Protein AF-A0A7S3WHK4-F1 (afdb_monomer)

Nearest PDB structures (foldseek):
  4uac-assembly1_A  TM=3.278E-01  e=3.567E+00  Agathobacter rectalis DSM 17629
  4v3p-assembly1_LO  TM=2.100E-01  e=4.687E+00  Triticum aestivum

Solvent-accessible surface area (backbone atoms only — not comparable to full-atom values): 10776 Å² total; per-residue (Å²): 133,90,83,89,83,81,89,77,89,78,79,85,85,85,72,88,68,62,67,63,57,58,54,53,53,53,53,53,53,52,53,51,54,52,51,52,54,53,50,51,54,54,49,49,51,66,77,54,61,81,83,85,71,82,90,69,85,84,77,87,76,89,76,95,82,80,86,80,84,75,83,78,78,77,82,75,92,70,83,80,73,72,98,76,70,72,85,68,78,78,76,80,85,75,79,93,74,83,84,74,82,92,76,92,79,43,74,44,80,45,75,56,53,33,65,55,35,52,65,71,48,67,36,59,85,45,49,65,35,52,48,52,53,61,72,28,65,90,53,66,65,78,42,80,46,69,38,61,66,93,57,68,76,82,49,105

Foldseek 3Di:
DDDDDDDDDDDDDDDPPPVVVVVVVVVVVVVVVVVVVVVVVVVCCVVCVPPDDDDDDDPDDDDPDDPDPDPPPPPPPDPPDPPPDDPDPDDPDDDDDDDDPDDDAAEAEEECVCCVCCVVCVNVVLPQLVVQCVVCVVPHHPYYHYHPDDDCVSND

Radius of gyration: 34.66 Å; Cα contacts (8 Å, |Δi|>4): 57; chains: 1; bounding box: 94×40×102 Å

Mean predicted aligned error: 20.19 Å

Organism: NCBI:txid141414

Sequence (156 aa):
RCCSREARVMHASPDEGSHRRASIARLAAVALAATVIIAVALALNRAYPNQNRPGLRAVGLGGKDVHEVQQLVVVENSIAMPPHCGSAPALPALWPHNGGAAMRLKVLSYNLFWWSLYGIRGGAGGSASKLIARTGKAEPYDLMGFQECEDGRRVL

pLDDT: mean 71.37, std 22.89, range [30.77, 97.88]

Structure (mmCIF, N/CA/C/O backbone):
data_AF-A0A7S3WHK4-F1
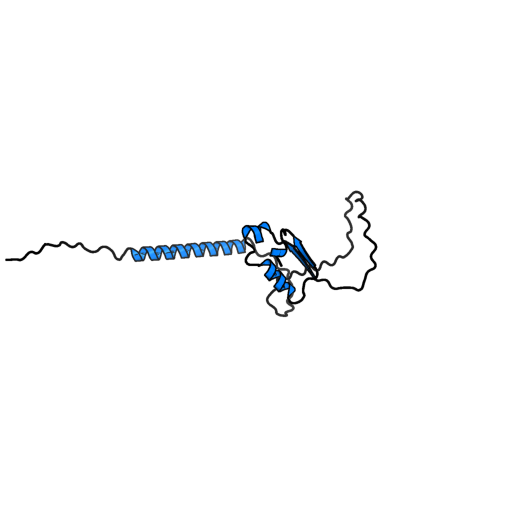#
_entry.id   AF-A0A7S3WHK4-F1
#
loop_
_atom_site.group_PDB
_atom_site.id
_atom_site.type_symbol
_atom_site.label_atom_id
_atom_site.label_alt_id
_atom_site.label_comp_id
_atom_site.label_asym_id
_atom_site.label_entity_id
_atom_site.label_seq_id
_atom_site.pdbx_PDB_ins_code
_atom_site.Cartn_x
_atom_site.Cartn_y
_atom_site.Cartn_z
_atom_site.occupancy
_atom_site.B_iso_or_equiv
_atom_site.auth_seq_id
_atom_site.auth_comp_id
_atom_site.auth_asym_id
_atom_site.auth_atom_id
_atom_site.pdbx_PDB_model_num
ATOM 1 N N . ARG A 1 1 ? -62.737 3.292 77.807 1.00 38.53 1 ARG A N 1
ATOM 2 C CA . ARG A 1 1 ? -61.998 2.624 76.709 1.00 38.53 1 ARG A CA 1
ATOM 3 C C . ARG A 1 1 ? -61.923 3.603 75.545 1.00 38.53 1 ARG A C 1
ATOM 5 O O . ARG A 1 1 ? -62.964 4.133 75.204 1.00 38.53 1 ARG A O 1
ATOM 12 N N . CYS A 1 2 ? -60.707 3.822 75.031 1.00 38.56 2 CYS A N 1
ATOM 13 C CA . CYS A 1 2 ? -60.329 4.267 73.678 1.00 38.56 2 CYS A CA 1
ATOM 14 C C . CYS A 1 2 ? -61.062 5.451 73.018 1.00 38.56 2 CYS A C 1
ATOM 16 O O . CYS A 1 2 ? -62.211 5.308 72.631 1.00 38.56 2 CYS A O 1
ATOM 18 N N . CYS A 1 3 ? -60.322 6.519 72.682 1.00 32.91 3 CYS A N 1
ATOM 19 C CA . CYS A 1 3 ? -59.829 6.699 71.305 1.00 32.91 3 CYS A CA 1
ATOM 20 C C . CYS A 1 3 ? -58.772 7.823 71.213 1.00 32.91 3 CYS A C 1
ATOM 22 O O . CYS A 1 3 ? -59.071 8.984 71.472 1.00 32.91 3 CYS A O 1
ATOM 24 N N . SER A 1 4 ? -57.543 7.467 70.820 1.00 49.09 4 SER A N 1
ATOM 25 C CA . SER A 1 4 ? -56.520 8.393 70.312 1.00 49.09 4 SER A CA 1
ATOM 26 C C . SER A 1 4 ? -56.954 9.011 68.982 1.00 49.09 4 SER A C 1
ATOM 28 O O . SER A 1 4 ? -57.575 8.309 68.180 1.00 49.09 4 SER A O 1
ATOM 30 N N . ARG A 1 5 ? -56.500 10.235 68.679 1.00 44.28 5 ARG A N 1
ATOM 31 C CA . ARG A 1 5 ? -55.907 10.561 67.367 1.00 44.28 5 ARG A CA 1
ATOM 32 C C . ARG A 1 5 ? -55.196 11.913 67.368 1.00 44.28 5 ARG A C 1
ATOM 34 O O . ARG A 1 5 ? -55.709 12.916 67.848 1.00 44.28 5 ARG A O 1
ATOM 41 N N . GLU A 1 6 ? -53.987 11.856 66.832 1.00 47.28 6 GLU A N 1
ATOM 42 C CA . GLU A 1 6 ? -52.989 12.906 66.703 1.00 47.28 6 GLU A CA 1
ATOM 43 C C . GLU A 1 6 ? -53.416 13.991 65.706 1.00 47.28 6 GLU A C 1
ATOM 45 O O . GLU A 1 6 ? -53.950 13.699 64.633 1.00 47.28 6 GLU A O 1
ATOM 50 N N . ALA A 1 7 ? -53.099 15.244 66.032 1.00 47.22 7 ALA A N 1
ATOM 51 C CA . ALA A 1 7 ? -53.093 16.347 65.085 1.00 47.22 7 ALA A CA 1
ATOM 52 C C . ALA A 1 7 ? -51.857 16.218 64.182 1.00 47.22 7 ALA A C 1
ATOM 54 O O . ALA A 1 7 ? -50.738 16.533 64.584 1.00 47.22 7 ALA A O 1
ATOM 55 N N . ARG A 1 8 ? -52.057 15.732 62.955 1.00 42.56 8 ARG A N 1
ATOM 56 C CA . ARG A 1 8 ? -51.019 15.711 61.924 1.00 42.56 8 ARG A CA 1
ATOM 57 C C . ARG A 1 8 ? -51.130 16.980 61.079 1.00 42.56 8 ARG A C 1
ATOM 59 O O . ARG A 1 8 ? -51.992 17.087 60.213 1.00 42.56 8 ARG A O 1
ATOM 66 N N . VAL A 1 9 ? -50.237 17.929 61.343 1.00 53.28 9 VAL A N 1
ATOM 67 C CA . VAL A 1 9 ? -49.873 19.000 60.408 1.00 53.28 9 VAL A CA 1
ATOM 68 C C . VAL A 1 9 ? -49.178 18.335 59.217 1.00 53.28 9 VAL A C 1
ATOM 70 O O . VAL A 1 9 ? -48.182 17.639 59.405 1.00 53.28 9 VAL A O 1
ATOM 73 N N . MET A 1 10 ? -49.697 18.508 57.999 1.00 38.56 10 MET A N 1
ATOM 74 C CA . MET A 1 10 ? -48.966 18.170 56.776 1.00 38.56 10 MET A CA 1
ATOM 75 C C . MET A 1 10 ? -48.843 19.401 55.886 1.00 38.56 10 MET A C 1
ATOM 77 O O . MET A 1 10 ? -49.822 20.056 55.539 1.00 38.56 10 MET A O 1
ATOM 81 N N . HIS A 1 11 ? -47.582 19.691 55.587 1.00 44.34 11 HIS A N 1
ATOM 82 C CA . HIS A 1 11 ? -47.073 20.779 54.777 1.00 44.34 11 HIS A CA 1
ATOM 83 C C . HIS A 1 11 ? -47.545 20.708 53.322 1.00 44.34 11 HIS A C 1
ATOM 85 O O . HIS A 1 11 ? -47.699 19.632 52.745 1.00 44.34 11 HIS A O 1
ATOM 91 N N . ALA A 1 12 ? -47.698 21.891 52.729 1.00 46.28 12 ALA A N 1
ATOM 92 C CA . ALA A 1 12 ? -47.826 22.088 51.296 1.00 46.28 12 ALA A CA 1
ATOM 93 C C . ALA A 1 12 ? -46.641 21.458 50.537 1.00 46.28 12 ALA A C 1
ATOM 95 O O . ALA A 1 12 ? -45.480 21.638 50.908 1.00 46.28 12 ALA A O 1
ATOM 96 N N . SER A 1 13 ? -46.966 20.734 49.467 1.00 46.62 13 SER A N 1
ATOM 97 C CA . SER A 1 13 ? -46.033 20.136 48.510 1.00 46.62 13 SER A CA 1
ATOM 98 C C . SER A 1 13 ? -45.313 21.221 47.696 1.00 46.62 13 SER A C 1
ATOM 100 O O . SER A 1 13 ? -46.001 22.026 47.062 1.00 46.62 13 SER A O 1
ATOM 102 N N . PRO A 1 14 ? -43.968 21.251 47.640 1.00 54.81 14 PRO A N 1
ATOM 103 C CA . PRO A 1 14 ? -43.254 22.123 46.727 1.00 54.81 14 PRO A CA 1
ATOM 104 C C . PRO A 1 14 ? -42.961 21.427 45.386 1.00 54.81 14 PRO A C 1
ATOM 106 O O . PRO A 1 14 ? -42.291 20.402 45.321 1.00 54.81 14 PRO A O 1
ATOM 109 N N . ASP A 1 15 ? -43.426 22.095 44.331 1.00 52.28 15 ASP A N 1
ATOM 110 C CA . ASP A 1 15 ? -42.636 22.458 43.146 1.00 52.28 15 ASP A CA 1
ATOM 111 C C . ASP A 1 15 ? -42.456 21.438 41.993 1.00 52.28 15 ASP A C 1
ATOM 113 O O . ASP A 1 15 ? -41.405 20.831 41.792 1.00 52.28 15 ASP A O 1
ATOM 117 N N . GLU A 1 16 ? -43.466 21.372 41.115 1.00 50.84 16 GLU A N 1
ATOM 118 C CA . GLU A 1 16 ? -43.392 20.793 39.757 1.00 50.84 16 GLU A CA 1
ATOM 119 C C . GLU A 1 16 ? -42.595 21.660 38.741 1.00 50.84 16 GLU A C 1
ATOM 121 O O . GLU A 1 16 ? -42.442 21.284 37.573 1.00 50.84 16 GLU A O 1
ATOM 126 N N . GLY A 1 17 ? -42.056 22.824 39.133 1.00 51.19 17 GLY A N 1
ATOM 127 C CA . GLY A 1 17 ? -41.408 23.781 38.223 1.00 51.19 17 GLY A CA 1
ATOM 128 C C . GLY A 1 17 ? -39.949 23.475 37.850 1.00 51.19 17 GLY A C 1
ATOM 129 O O . GLY A 1 17 ? -39.443 23.987 36.844 1.00 51.19 17 GLY A O 1
ATOM 130 N N . SER A 1 18 ? -39.261 22.629 38.621 1.00 47.44 18 SER A N 1
ATOM 131 C CA . SER A 1 18 ? -37.805 22.420 38.520 1.00 47.44 18 SER A CA 1
ATOM 132 C C . SER A 1 18 ? -37.380 21.547 37.322 1.00 47.44 18 SER A C 1
ATOM 134 O O . SER A 1 18 ? -36.394 21.836 36.635 1.00 47.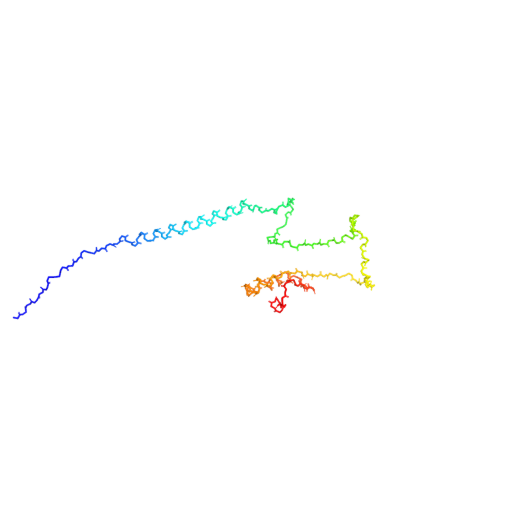44 18 SER A O 1
ATOM 136 N N . HIS A 1 19 ? -38.174 20.533 36.960 1.00 49.56 19 HIS A N 1
ATOM 137 C CA . HIS A 1 19 ? -37.816 19.585 35.893 1.00 49.56 19 HIS A CA 1
ATOM 138 C C . HIS A 1 19 ? -37.892 20.164 34.470 1.00 49.56 19 HIS A C 1
ATOM 140 O O . HIS A 1 19 ? -37.117 19.761 33.601 1.00 49.56 19 HIS A O 1
ATOM 146 N N . ARG A 1 20 ? -38.774 21.139 34.204 1.00 55.44 20 ARG A N 1
ATOM 147 C CA . ARG A 1 20 ? -38.907 21.732 32.857 1.00 55.44 20 ARG A CA 1
ATOM 148 C C . ARG A 1 20 ? -37.739 22.657 32.500 1.00 55.44 20 ARG A C 1
ATOM 150 O O . ARG A 1 20 ? -37.330 22.700 31.342 1.00 55.44 20 ARG A O 1
ATOM 157 N N . ARG A 1 21 ? -37.155 23.349 33.485 1.00 55.97 21 ARG A N 1
ATOM 158 C CA . ARG A 1 21 ? -36.014 24.260 33.273 1.00 55.97 21 ARG A CA 1
ATOM 159 C C . ARG A 1 21 ? -34.724 23.502 32.940 1.00 55.97 21 ARG A C 1
ATOM 161 O O . ARG A 1 21 ? -33.974 23.928 32.064 1.00 55.97 21 ARG A O 1
ATOM 168 N N . ALA A 1 22 ? -34.509 22.340 33.560 1.00 56.84 22 ALA A N 1
ATOM 169 C CA . ALA A 1 22 ? -33.344 21.490 33.301 1.00 56.84 22 ALA A CA 1
ATOM 170 C C . ALA A 1 22 ? -33.333 20.893 31.877 1.00 56.84 22 ALA A C 1
ATOM 172 O O . ALA A 1 22 ? -32.275 20.801 31.252 1.00 56.84 22 ALA A O 1
ATOM 173 N N . SER A 1 23 ? -34.498 20.531 31.334 1.00 59.66 23 SER A N 1
ATOM 174 C CA . SER A 1 23 ? -34.618 19.975 29.977 1.00 59.66 23 SER A CA 1
ATOM 175 C C . SER A 1 23 ? -34.375 21.017 28.881 1.00 59.66 23 SER A C 1
ATOM 177 O O . SER A 1 23 ? -33.712 20.724 27.888 1.00 59.66 23 SER A O 1
ATOM 179 N N . ILE A 1 24 ? -34.840 22.254 29.081 1.00 59.88 24 ILE A N 1
ATOM 180 C CA . ILE A 1 24 ? -34.627 23.361 28.135 1.00 59.88 24 ILE A CA 1
ATOM 181 C C . ILE A 1 24 ? -33.146 23.767 28.095 1.00 59.88 24 ILE A C 1
ATOM 183 O O . ILE A 1 24 ? -32.592 23.965 27.014 1.00 59.88 24 ILE A O 1
ATOM 187 N N . ALA A 1 25 ? -32.472 23.813 29.250 1.00 61.72 25 ALA A N 1
ATOM 188 C CA . ALA A 1 25 ? -31.044 24.132 29.322 1.00 61.72 25 ALA A CA 1
ATOM 189 C C . ALA A 1 25 ? -30.166 23.102 28.584 1.00 61.72 25 ALA A C 1
ATOM 191 O O . ALA A 1 25 ? -29.210 23.470 27.902 1.00 61.72 25 ALA A O 1
ATOM 192 N N . ARG A 1 26 ? -30.517 21.810 28.659 1.00 67.19 26 ARG A N 1
ATOM 193 C CA . ARG A 1 26 ? -29.810 20.738 27.935 1.00 67.19 26 ARG A CA 1
ATOM 194 C C . ARG A 1 26 ? -30.003 20.830 26.420 1.00 67.19 26 ARG A C 1
ATOM 196 O O . ARG A 1 26 ? -29.039 20.666 25.679 1.00 67.19 26 ARG A O 1
ATOM 203 N N . LEU A 1 27 ? -31.216 21.141 25.960 1.00 66.25 27 LEU A N 1
ATOM 204 C CA . LEU A 1 27 ? -31.505 21.344 24.536 1.00 66.25 27 LEU A CA 1
ATOM 205 C C . LEU A 1 27 ? -30.763 22.562 23.965 1.00 66.25 27 LEU A C 1
ATOM 207 O O . LEU A 1 27 ? -30.188 22.476 22.881 1.00 66.25 27 LEU A O 1
ATOM 211 N N . ALA A 1 28 ? -30.708 23.666 24.716 1.00 64.75 28 ALA A N 1
ATOM 212 C CA . ALA A 1 28 ? -29.972 24.865 24.318 1.00 64.75 28 ALA A CA 1
ATOM 213 C C . ALA A 1 28 ? -28.458 24.609 24.191 1.00 64.75 28 ALA A C 1
ATOM 215 O O . ALA A 1 28 ? -27.836 25.052 23.226 1.00 64.75 28 ALA A O 1
ATOM 216 N N . ALA A 1 29 ? -27.869 23.842 25.116 1.00 66.50 29 ALA A N 1
ATOM 217 C CA . ALA A 1 29 ? -26.450 23.488 25.069 1.00 66.50 29 ALA A CA 1
ATOM 218 C C . ALA A 1 29 ? -26.090 22.624 23.843 1.00 66.50 29 ALA A C 1
ATOM 220 O O . ALA A 1 29 ? -25.068 22.861 23.198 1.00 66.50 29 ALA A O 1
ATOM 221 N N . VAL A 1 30 ? -26.944 21.659 23.480 1.00 72.06 30 VAL A N 1
ATOM 222 C CA . VAL A 1 30 ? -26.742 20.810 22.290 1.00 72.06 30 VAL A CA 1
ATOM 223 C C . VAL A 1 30 ? -26.853 21.624 20.997 1.00 72.06 30 VAL A C 1
ATOM 225 O O . VAL A 1 30 ? -26.030 21.457 20.096 1.00 72.06 30 VAL A O 1
ATOM 228 N N . ALA A 1 31 ? -27.822 22.540 20.913 1.00 73.56 31 ALA A N 1
ATOM 229 C CA . ALA A 1 31 ? -27.980 23.416 19.754 1.00 73.56 31 ALA A CA 1
ATOM 230 C C . ALA A 1 31 ? -26.760 24.335 19.555 1.00 73.56 31 ALA A C 1
ATOM 232 O O . ALA A 1 31 ? -26.251 24.454 18.439 1.00 73.56 31 ALA A O 1
ATOM 233 N N . LEU A 1 32 ? -26.235 24.916 20.641 1.00 78.25 32 LEU A N 1
ATOM 234 C CA . LEU A 1 32 ? -25.011 25.722 20.614 1.00 78.25 32 LEU A CA 1
ATOM 235 C C . LEU A 1 32 ? -23.806 24.911 20.118 1.00 78.25 32 LEU A C 1
ATOM 237 O O . LEU A 1 32 ? -23.109 25.350 19.203 1.00 78.25 32 LEU A O 1
ATOM 241 N N . ALA A 1 33 ? -23.597 23.700 20.639 1.00 76.88 33 ALA A N 1
ATOM 242 C CA . ALA A 1 33 ? -22.500 22.841 20.195 1.00 76.88 33 ALA A CA 1
ATOM 243 C C . ALA A 1 33 ? -22.588 22.506 18.692 1.00 76.88 33 ALA A C 1
ATOM 245 O O . ALA A 1 33 ? -21.592 22.612 17.975 1.00 76.88 33 ALA A O 1
ATOM 246 N N . ALA A 1 34 ? -23.782 22.178 18.188 1.00 79.69 34 ALA A N 1
ATOM 247 C CA . ALA A 1 34 ? -23.995 21.907 16.767 1.00 79.69 34 ALA A CA 1
ATOM 248 C C . ALA A 1 34 ? -23.688 23.132 15.886 1.00 79.69 34 ALA A C 1
ATOM 250 O O . ALA A 1 34 ? -23.028 23.000 14.854 1.00 79.69 34 ALA A O 1
ATOM 251 N N . THR A 1 35 ? -24.102 24.333 16.306 1.00 82.25 35 THR A N 1
ATOM 252 C CA . THR A 1 35 ? -23.800 25.565 15.557 1.00 82.25 35 THR A CA 1
ATOM 253 C C . THR A 1 35 ? -22.306 25.877 15.498 1.00 82.25 35 THR A C 1
ATOM 255 O O . THR A 1 35 ? -21.819 26.272 14.439 1.00 82.25 35 THR A O 1
ATOM 258 N N . VAL A 1 36 ? -21.555 25.630 16.578 1.00 86.69 36 VAL A N 1
ATOM 259 C CA . VAL A 1 36 ? -20.092 25.802 16.594 1.00 86.69 36 VAL A CA 1
ATOM 260 C C . VAL A 1 36 ? -19.418 24.828 15.627 1.00 86.69 36 VAL A C 1
ATOM 262 O O . VAL A 1 36 ? -18.567 25.240 14.844 1.00 86.69 36 VAL A O 1
ATOM 265 N N . ILE A 1 37 ? -19.835 23.558 15.614 1.00 82.75 37 ILE A N 1
ATOM 266 C CA . ILE A 1 37 ? -19.282 22.545 14.701 1.00 82.75 37 ILE A CA 1
ATOM 267 C C . ILE A 1 37 ? -19.525 22.934 13.23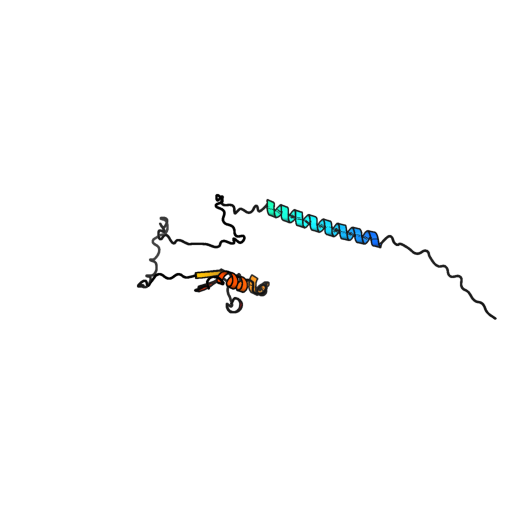6 1.00 82.75 37 ILE A C 1
ATOM 269 O O . ILE A 1 37 ? -18.600 22.892 12.423 1.00 82.75 37 ILE A O 1
ATOM 273 N N . ILE A 1 38 ? -20.746 23.357 12.896 1.00 86.62 38 ILE A N 1
ATOM 274 C CA . ILE A 1 38 ? -21.098 23.787 11.534 1.00 86.62 38 ILE A CA 1
ATOM 275 C C . ILE A 1 38 ? -20.294 25.031 11.129 1.00 86.62 38 ILE A C 1
ATOM 277 O O . ILE A 1 38 ? -19.769 25.089 10.015 1.00 86.62 38 ILE A O 1
ATOM 281 N N . ALA A 1 39 ? -20.147 26.008 12.028 1.00 86.25 39 ALA A N 1
ATOM 282 C CA . ALA A 1 39 ? -19.362 27.213 11.771 1.00 86.25 39 ALA A CA 1
ATOM 283 C C . ALA A 1 39 ? -17.877 26.895 11.523 1.00 86.25 39 ALA A C 1
ATOM 285 O O . ALA A 1 39 ? -17.293 27.427 10.578 1.00 86.25 39 ALA A O 1
ATOM 286 N N . VAL A 1 40 ? -17.284 25.985 12.307 1.00 85.31 40 VAL A N 1
ATOM 287 C CA . VAL A 1 40 ? -15.898 25.527 12.113 1.00 85.31 40 VAL A CA 1
ATOM 288 C C . VAL A 1 40 ? -15.744 24.813 10.770 1.00 85.31 40 VAL A C 1
ATOM 290 O O . VAL A 1 40 ? -14.824 25.131 10.021 1.00 85.31 40 VAL A O 1
ATOM 293 N N . ALA A 1 41 ? -16.659 23.910 10.407 1.00 77.75 41 ALA A N 1
ATOM 294 C CA . ALA A 1 41 ? -16.608 23.209 9.122 1.00 77.75 41 ALA A CA 1
ATOM 295 C C . ALA A 1 41 ? -16.695 24.173 7.923 1.00 77.75 41 ALA A C 1
ATOM 297 O O . ALA A 1 41 ? -15.940 24.042 6.958 1.00 77.75 41 ALA A O 1
ATOM 298 N N . LEU A 1 42 ? -17.571 25.181 7.996 1.00 80.50 42 LEU A N 1
ATOM 299 C CA . LEU A 1 42 ? -17.696 26.209 6.959 1.00 80.50 42 LEU A CA 1
ATOM 300 C C . LEU A 1 42 ? -16.463 27.119 6.883 1.00 80.50 42 LEU A C 1
ATOM 302 O O . LEU A 1 42 ? -16.039 27.476 5.782 1.00 80.50 42 LEU A O 1
ATOM 306 N N . ALA A 1 43 ? -15.873 27.479 8.025 1.00 78.62 43 ALA A N 1
ATOM 307 C CA . ALA A 1 43 ? -14.645 28.266 8.078 1.00 78.62 43 ALA A CA 1
ATOM 308 C C . ALA A 1 43 ? -13.456 27.495 7.488 1.00 78.62 43 ALA A C 1
ATOM 310 O O . ALA A 1 43 ? -12.721 28.049 6.673 1.00 78.62 43 ALA A O 1
ATOM 311 N N . LEU A 1 44 ? -13.316 26.207 7.817 1.00 72.50 44 LEU A N 1
ATOM 312 C CA . LEU A 1 44 ? -12.285 25.336 7.248 1.00 72.50 44 LEU A CA 1
ATOM 313 C C . LEU A 1 44 ? -12.455 25.170 5.732 1.00 72.50 44 LEU A C 1
ATOM 315 O O . LEU A 1 44 ? -11.475 25.273 5.002 1.00 72.50 44 LEU A O 1
ATOM 319 N N . ASN A 1 45 ? -13.688 25.011 5.241 1.00 76.44 45 ASN A N 1
ATOM 320 C CA . ASN A 1 45 ? -13.963 24.911 3.803 1.00 76.44 45 ASN A CA 1
ATOM 321 C C . ASN A 1 45 ? -13.690 26.226 3.040 1.00 76.44 45 ASN A C 1
ATOM 323 O O . ASN A 1 45 ? -13.353 26.196 1.859 1.00 76.44 45 ASN A O 1
ATOM 327 N N . ARG A 1 46 ? -13.822 27.389 3.699 1.00 75.25 46 ARG A N 1
ATOM 328 C CA . ARG A 1 46 ? -13.446 28.696 3.125 1.00 75.25 46 ARG A CA 1
ATOM 329 C C . ARG A 1 46 ? -11.944 28.967 3.174 1.00 75.25 46 ARG A C 1
ATOM 331 O O . ARG A 1 46 ? -11.431 29.569 2.239 1.00 75.25 46 ARG A O 1
ATOM 338 N N . ALA A 1 47 ? -11.270 28.581 4.256 1.00 71.19 47 ALA A N 1
ATOM 339 C CA . ALA A 1 47 ? -9.833 28.788 4.436 1.00 71.19 47 ALA A CA 1
ATOM 340 C C . ALA A 1 47 ? -8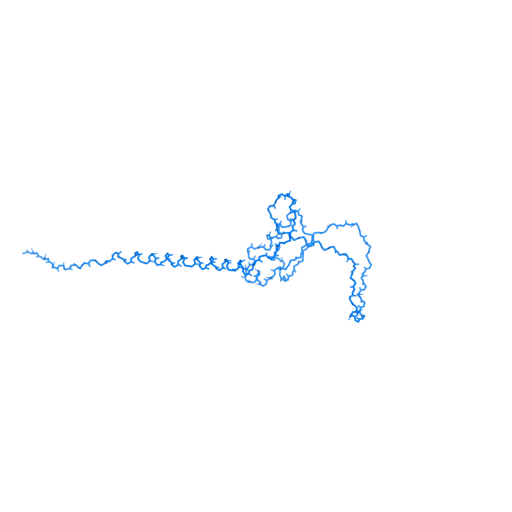.997 27.826 3.577 1.00 71.19 47 ALA A C 1
ATOM 342 O O . ALA A 1 47 ? -7.924 28.197 3.110 1.00 71.19 47 ALA A O 1
ATOM 343 N N . TYR A 1 48 ? -9.521 26.624 3.320 1.00 52.44 48 TYR A N 1
ATOM 344 C CA . TYR A 1 48 ? -8.913 25.612 2.459 1.00 52.44 48 TYR A CA 1
ATOM 345 C C . TYR A 1 48 ? -9.833 25.280 1.276 1.00 52.44 48 TYR A C 1
ATOM 347 O O . TYR A 1 48 ? -10.381 24.176 1.207 1.00 52.44 48 TYR A O 1
ATOM 355 N N . PRO A 1 49 ? -10.032 26.216 0.326 1.00 55.34 49 PRO A N 1
ATOM 356 C CA . PRO A 1 49 ? -10.737 25.900 -0.902 1.00 55.34 49 PRO A CA 1
ATOM 357 C C . PRO A 1 49 ? -9.922 24.842 -1.651 1.00 55.34 49 PRO A C 1
ATOM 359 O O . PRO A 1 49 ? -8.753 25.040 -1.974 1.00 55.34 49 PRO A O 1
ATOM 362 N N . ASN A 1 50 ? -10.543 23.688 -1.875 1.00 52.50 50 ASN A N 1
ATOM 363 C CA . ASN A 1 50 ? -9.958 22.526 -2.532 1.00 52.50 50 ASN A CA 1
ATOM 364 C C . ASN A 1 50 ? -9.344 22.934 -3.894 1.00 52.50 50 ASN A C 1
ATOM 366 O O . ASN A 1 50 ? -10.074 23.225 -4.841 1.00 52.50 50 ASN A O 1
ATOM 370 N N . GLN A 1 51 ? -8.009 23.006 -3.981 1.00 46.84 51 GLN A N 1
ATOM 371 C CA . GLN A 1 51 ? -7.261 23.535 -5.137 1.00 46.84 51 GLN A CA 1
ATOM 372 C C . GLN A 1 51 ? -7.190 22.582 -6.344 1.00 46.84 51 GLN A C 1
ATOM 374 O O . GLN A 1 51 ? -6.574 22.911 -7.355 1.00 46.84 51 GLN A O 1
ATOM 379 N N . ASN A 1 52 ? -7.870 21.436 -6.312 1.00 44.81 52 ASN A N 1
ATOM 380 C CA . ASN A 1 52 ? -7.843 20.485 -7.421 1.00 44.81 52 ASN A CA 1
ATOM 381 C C . ASN A 1 52 ? -9.035 20.682 -8.365 1.00 44.81 52 ASN A C 1
ATOM 383 O O . ASN A 1 52 ? -10.026 19.954 -8.316 1.00 44.81 52 ASN A O 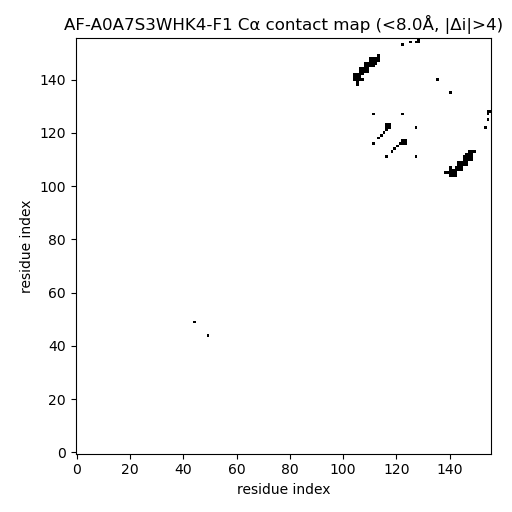1
ATOM 387 N N . ARG A 1 53 ? -8.920 21.662 -9.267 1.00 43.69 53 ARG A N 1
ATOM 388 C CA . ARG A 1 53 ? -9.714 21.718 -10.504 1.00 43.69 53 ARG A CA 1
ATOM 389 C C . ARG A 1 53 ? -8.808 22.011 -11.702 1.00 43.69 53 ARG A C 1
ATOM 391 O O . ARG A 1 53 ? -8.624 23.180 -12.036 1.00 43.69 53 ARG A O 1
ATOM 39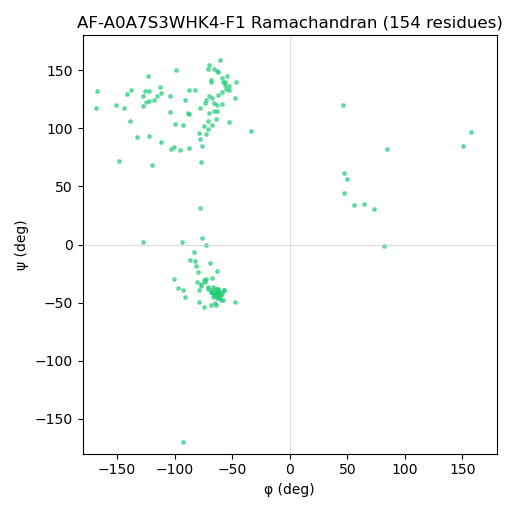8 N N . PRO A 1 54 ? -8.286 20.992 -12.404 1.00 37.94 54 PRO A N 1
ATOM 399 C CA . PRO A 1 54 ? -7.904 21.177 -13.791 1.00 37.94 54 PRO A CA 1
ATOM 400 C C . PRO A 1 54 ? -9.191 21.238 -14.619 1.00 37.94 54 PRO A C 1
ATOM 402 O O . PRO A 1 54 ? -10.022 20.329 -14.581 1.00 37.94 54 PRO A O 1
ATOM 405 N N . GLY A 1 55 ? -9.388 22.343 -15.335 1.00 42.28 55 GLY A N 1
ATOM 406 C CA . GLY A 1 55 ? -10.465 22.462 -16.305 1.00 42.28 55 GLY A CA 1
ATOM 407 C C . GLY A 1 55 ? -10.269 21.440 -17.418 1.00 42.28 55 GLY A C 1
ATOM 408 O O . GLY A 1 55 ? -9.320 21.546 -18.185 1.00 42.28 55 GLY A O 1
ATOM 409 N N . LEU A 1 56 ? -11.182 20.477 -17.527 1.00 38.56 56 LEU A N 1
ATOM 410 C CA . LEU A 1 56 ? -11.289 19.617 -18.696 1.00 38.56 56 LEU A CA 1
ATOM 411 C C . LEU A 1 56 ? -12.729 19.641 -19.201 1.00 38.56 56 LEU A C 1
ATOM 413 O O . LEU A 1 56 ? -13.683 19.434 -18.450 1.00 38.56 56 LEU A O 1
ATOM 417 N N . ARG A 1 57 ? -12.862 19.918 -20.501 1.00 36.47 57 ARG A N 1
ATOM 418 C CA . ARG A 1 57 ? -14.090 19.736 -21.272 1.00 36.47 57 ARG A CA 1
ATOM 419 C C . ARG A 1 57 ? -14.662 18.350 -20.983 1.00 36.47 57 ARG A C 1
ATOM 421 O O . ARG A 1 57 ? -13.974 17.348 -21.145 1.00 36.47 57 ARG A O 1
ATOM 428 N N . ALA A 1 58 ? -15.930 18.318 -20.589 1.00 31.80 58 ALA A N 1
ATOM 429 C CA . ALA A 1 58 ? -16.680 17.090 -20.420 1.00 31.80 58 ALA A CA 1
ATOM 430 C C . ALA A 1 58 ? -16.826 16.377 -21.774 1.00 31.80 58 ALA A C 1
ATOM 432 O O . ALA A 1 58 ? -17.596 16.810 -22.629 1.00 31.80 58 ALA A O 1
ATOM 433 N N . VAL A 1 59 ? -16.111 15.268 -21.950 1.00 38.41 59 VAL A N 1
ATOM 434 C CA . VAL A 1 59 ? -16.609 14.150 -22.755 1.00 38.41 59 VAL A CA 1
ATOM 435 C C . VAL A 1 59 ? -17.144 13.151 -21.744 1.00 38.41 59 VAL A C 1
ATOM 437 O O . VAL A 1 59 ? -16.393 12.535 -20.993 1.00 38.41 59 VAL A O 1
ATOM 440 N N . GLY A 1 60 ? -18.468 13.107 -21.634 1.00 39.62 60 GLY A N 1
ATOM 441 C CA . GLY A 1 60 ? -19.150 12.269 -20.666 1.00 39.62 60 GLY A CA 1
ATOM 442 C C . GLY A 1 60 ? -19.082 10.804 -21.063 1.00 39.62 60 GLY A C 1
ATOM 443 O O . GLY A 1 60 ? -19.575 10.454 -22.127 1.00 39.62 60 GLY A O 1
ATOM 444 N N . LEU A 1 61 ? -18.570 9.964 -20.164 1.00 34.78 61 LEU A N 1
ATOM 445 C CA . LEU A 1 61 ? -19.046 8.601 -19.949 1.00 34.78 61 LEU A CA 1
ATOM 446 C C . LEU A 1 61 ? -19.015 8.324 -18.440 1.00 34.78 61 LEU A C 1
ATOM 448 O O . LEU A 1 61 ? -18.056 8.655 -17.748 1.00 34.78 61 LEU A O 1
ATOM 452 N N . GLY A 1 62 ? -20.143 7.835 -17.928 1.00 33.31 62 GLY A N 1
ATOM 453 C CA . GLY A 1 62 ? -20.448 7.748 -16.506 1.00 33.31 62 GLY A CA 1
ATOM 454 C C . GLY A 1 62 ? -19.629 6.721 -15.726 1.00 33.31 62 GLY A C 1
ATOM 455 O O . GLY A 1 62 ? -19.192 5.703 -16.250 1.00 33.31 62 GLY A O 1
ATOM 456 N N . GLY A 1 63 ? -19.507 6.990 -14.428 1.00 30.77 63 GLY A N 1
ATOM 457 C CA . GLY A 1 63 ? -18.929 6.088 -13.439 1.00 30.77 63 GLY A CA 1
ATOM 458 C C . GLY A 1 63 ? -18.441 6.875 -12.231 1.00 30.77 63 GLY A C 1
ATOM 459 O O . GLY A 1 63 ? -17.368 7.464 -12.262 1.00 30.77 63 GLY A O 1
ATOM 460 N N . LYS A 1 64 ? -19.261 6.943 -11.179 1.00 34.97 64 LYS A N 1
ATOM 461 C CA . LYS A 1 64 ? -18.857 7.457 -9.865 1.00 34.97 64 LYS A CA 1
ATOM 462 C C . LYS A 1 64 ? -17.814 6.493 -9.302 1.00 34.97 64 LYS A C 1
ATOM 464 O O . LYS A 1 64 ? -18.169 5.340 -9.116 1.00 34.97 64 LYS A O 1
ATOM 469 N N . ASP A 1 65 ? -16.578 6.963 -9.139 1.00 38.34 65 ASP A N 1
ATOM 470 C CA . ASP A 1 65 ? -15.522 6.492 -8.222 1.00 38.34 65 ASP A CA 1
ATOM 471 C C . ASP A 1 65 ? -14.156 6.783 -8.860 1.00 38.34 65 ASP A C 1
ATOM 473 O O . ASP A 1 65 ? -13.556 5.941 -9.521 1.00 38.34 65 ASP A O 1
ATOM 477 N N . VAL A 1 66 ? -13.653 8.005 -8.674 1.00 37.12 66 VAL A N 1
ATOM 478 C CA . VAL A 1 66 ? -12.308 8.395 -9.120 1.00 37.12 66 VAL A CA 1
ATOM 479 C C . VAL A 1 66 ? -11.502 8.878 -7.917 1.00 37.12 66 VAL A C 1
ATOM 481 O O . VAL A 1 66 ? -11.545 10.034 -7.503 1.00 37.12 66 VAL A O 1
ATOM 484 N N . HIS A 1 67 ? -10.765 7.948 -7.316 1.00 35.25 67 HIS A N 1
ATOM 485 C CA . HIS A 1 67 ? -9.395 8.231 -6.898 1.00 35.25 67 HIS A CA 1
ATOM 486 C C . HIS A 1 67 ? -8.511 7.622 -7.976 1.00 35.25 67 HIS A C 1
ATOM 488 O O . HIS A 1 67 ? -8.106 6.464 -7.915 1.00 35.25 67 HIS A O 1
ATOM 494 N N . GLU A 1 68 ? -8.332 8.408 -9.029 1.00 38.31 68 GLU A N 1
ATOM 495 C CA . GLU A 1 68 ? -7.425 8.129 -10.125 1.00 38.31 68 GLU A CA 1
ATOM 496 C C . GLU A 1 68 ? -5.999 8.288 -9.603 1.00 38.31 68 GLU A C 1
ATOM 498 O O . GLU A 1 68 ? -5.493 9.394 -9.444 1.00 38.31 68 GLU A O 1
ATOM 503 N N . VAL A 1 69 ? -5.360 7.166 -9.279 1.00 44.62 69 VAL A N 1
ATOM 504 C CA . VAL A 1 69 ? -3.902 7.098 -9.194 1.00 44.62 69 VAL A CA 1
ATOM 505 C C . VAL A 1 69 ? -3.439 6.393 -10.458 1.00 44.62 69 VAL A C 1
ATOM 507 O O . VAL A 1 69 ? -3.230 5.184 -10.477 1.00 44.62 69 VAL A O 1
ATOM 510 N N . GLN A 1 70 ? -3.330 7.153 -11.542 1.00 41.06 70 GLN A N 1
ATOM 511 C CA . GLN A 1 70 ? -2.505 6.772 -12.680 1.00 41.06 70 GLN A CA 1
ATOM 512 C C . GLN A 1 70 ? -1.344 7.752 -12.739 1.00 41.06 70 GLN A C 1
ATOM 514 O O . GLN A 1 70 ? -1.409 8.784 -13.397 1.00 41.06 70 GLN A O 1
ATOM 519 N N . GLN A 1 71 ? -0.262 7.428 -12.033 1.00 42.47 71 GLN A N 1
ATOM 520 C CA . GLN A 1 71 ? 1.030 7.992 -12.386 1.00 42.47 71 GLN A CA 1
ATOM 521 C C . GLN A 1 71 ? 1.653 7.065 -13.430 1.00 42.47 71 GLN A C 1
ATOM 523 O O . GLN A 1 71 ? 2.427 6.165 -13.112 1.00 42.47 71 GLN A O 1
ATOM 528 N N . LEU A 1 72 ? 1.259 7.256 -14.690 1.00 40.03 72 LEU A N 1
ATOM 529 C CA . LEU A 1 72 ? 2.010 6.729 -15.820 1.00 40.03 72 LEU A CA 1
ATOM 530 C C . LEU A 1 72 ? 3.280 7.579 -15.937 1.00 40.03 72 LEU A C 1
ATOM 532 O O . LEU A 1 72 ? 3.259 8.668 -16.504 1.00 40.03 72 LEU A O 1
ATOM 536 N N . VAL A 1 73 ? 4.381 7.114 -15.346 1.00 39.28 73 VAL A N 1
ATOM 537 C CA . VAL A 1 73 ? 5.696 7.720 -15.575 1.00 39.28 73 VAL A CA 1
ATOM 538 C C . VAL A 1 73 ? 6.195 7.213 -16.921 1.00 39.28 73 VAL A C 1
ATOM 540 O O . VAL A 1 73 ? 6.750 6.121 -17.020 1.00 39.28 73 VAL A O 1
ATOM 543 N N . VAL A 1 74 ? 5.974 7.997 -17.974 1.00 37.75 74 VAL A N 1
ATOM 544 C CA . VAL A 1 74 ? 6.739 7.843 -19.212 1.00 37.75 74 VAL A CA 1
ATOM 545 C C . VAL A 1 74 ? 8.148 8.340 -18.899 1.00 37.75 74 VAL A C 1
ATOM 547 O O . VAL A 1 74 ? 8.364 9.535 -18.711 1.00 37.75 74 VAL A O 1
ATOM 550 N N . VAL A 1 75 ? 9.102 7.418 -18.766 1.00 43.28 75 VAL A N 1
ATOM 551 C CA . VAL A 1 75 ? 10.522 7.769 -18.674 1.00 43.28 75 VAL A CA 1
ATOM 552 C C . VAL A 1 75 ? 10.983 8.129 -20.084 1.00 43.28 75 VAL A C 1
ATOM 554 O O . VAL A 1 75 ? 11.488 7.286 -20.822 1.00 43.28 75 VAL A O 1
ATOM 557 N N . GLU A 1 76 ? 10.768 9.379 -20.491 1.00 46.97 76 GLU A N 1
ATOM 558 C CA . GLU A 1 76 ? 11.531 9.939 -21.602 1.00 46.97 76 GLU A CA 1
ATOM 559 C C . GLU A 1 76 ? 12.967 10.147 -21.118 1.00 46.97 76 GLU A C 1
ATOM 561 O O . GLU A 1 76 ? 13.256 10.920 -20.202 1.00 46.97 76 GLU A O 1
ATOM 566 N N . ASN A 1 77 ? 13.872 9.364 -21.700 1.00 52.22 77 ASN A N 1
ATOM 567 C CA . ASN A 1 77 ? 15.280 9.308 -21.344 1.00 52.22 77 ASN A CA 1
ATOM 568 C C . ASN A 1 77 ? 16.016 10.535 -21.917 1.00 52.22 77 ASN A C 1
ATOM 570 O O . ASN A 1 77 ? 16.784 10.432 -22.869 1.00 52.22 77 ASN A O 1
ATOM 574 N N . SER A 1 78 ? 15.774 11.719 -21.360 1.00 46.53 78 SER A N 1
ATOM 575 C CA . SER A 1 78 ? 16.550 12.921 -21.686 1.00 46.53 78 SER A CA 1
ATOM 576 C C . SER A 1 78 ? 16.654 13.845 -20.481 1.00 46.53 78 SER A C 1
ATOM 578 O O . SER A 1 78 ? 16.051 14.915 -20.422 1.00 46.53 78 SER A O 1
ATOM 580 N N . ILE A 1 79 ? 17.457 13.426 -19.501 1.00 48.00 79 ILE A N 1
ATOM 581 C CA . ILE A 1 79 ? 17.926 14.308 -18.433 1.00 48.00 79 ILE A CA 1
ATOM 582 C C . ILE A 1 79 ? 19.060 15.155 -19.020 1.00 48.00 79 ILE A C 1
ATOM 584 O O . ILE A 1 79 ? 20.226 14.765 -18.991 1.00 48.00 79 ILE A O 1
ATOM 588 N N . ALA A 1 80 ? 18.727 16.318 -19.579 1.00 52.09 80 ALA A N 1
ATOM 589 C CA . ALA A 1 80 ? 19.716 17.373 -19.760 1.00 52.09 80 ALA A CA 1
ATOM 590 C C . ALA A 1 80 ? 20.115 17.878 -18.364 1.00 52.09 80 ALA A C 1
ATOM 592 O O . ALA A 1 80 ? 19.357 18.582 -17.696 1.00 52.09 80 ALA A O 1
ATOM 593 N N . MET A 1 81 ? 21.284 17.448 -17.891 1.00 57.31 81 MET A N 1
ATOM 594 C CA . MET A 1 81 ? 21.815 17.833 -16.587 1.00 57.31 81 MET A CA 1
ATOM 595 C C . MET A 1 81 ? 22.227 19.319 -16.614 1.00 57.31 81 MET A C 1
ATOM 597 O O . MET A 1 81 ? 22.963 19.716 -17.521 1.00 57.31 81 MET A O 1
ATOM 601 N N . PRO A 1 82 ? 21.770 20.164 -15.668 1.00 57.41 82 PRO A N 1
ATOM 602 C CA . PRO A 1 82 ? 22.170 21.569 -15.620 1.00 57.41 82 PRO A CA 1
ATOM 603 C C . PRO A 1 82 ? 23.687 21.715 -15.371 1.00 57.41 82 PRO A C 1
ATOM 605 O O . PRO A 1 82 ? 24.281 20.872 -14.690 1.00 57.41 82 PRO A O 1
ATOM 608 N N . PRO A 1 83 ? 24.333 22.780 -15.887 1.00 59.09 83 PRO A N 1
ATOM 609 C CA . PRO A 1 83 ? 25.786 22.848 -16.098 1.00 59.09 83 PRO A CA 1
ATOM 610 C C . PRO A 1 83 ? 26.624 23.123 -14.833 1.00 59.09 83 PRO A C 1
ATOM 612 O O . PRO A 1 83 ? 27.670 23.766 -14.906 1.00 59.09 83 PRO A O 1
ATOM 615 N N . HIS A 1 84 ? 26.192 22.669 -13.653 1.00 56.72 84 HIS A N 1
ATOM 616 C CA . HIS A 1 84 ? 26.805 23.074 -12.378 1.00 56.72 84 HIS A CA 1
ATOM 617 C C . HIS A 1 84 ? 27.226 21.928 -11.451 1.00 56.72 84 HIS A C 1
ATOM 619 O O . HIS A 1 84 ? 27.768 22.192 -10.381 1.00 56.72 84 HIS A O 1
ATOM 625 N N . CYS A 1 85 ? 27.059 20.665 -11.847 1.00 59.38 85 CYS A N 1
ATOM 626 C CA . CYS A 1 85 ? 27.719 19.566 -11.146 1.00 59.38 85 CYS A CA 1
ATOM 627 C C . CYS A 1 85 ? 29.103 19.349 -11.763 1.00 59.38 85 CYS A C 1
ATOM 629 O O . CYS A 1 85 ? 29.205 18.915 -12.911 1.00 59.38 85 CYS A O 1
ATOM 631 N N . GLY A 1 86 ? 30.165 19.628 -10.997 1.00 65.00 86 GLY A N 1
ATOM 632 C CA . GLY A 1 86 ? 31.493 19.087 -11.292 1.00 65.00 86 GLY A CA 1
ATOM 633 C C . GLY A 1 86 ? 31.370 17.593 -11.586 1.00 65.00 86 GLY A C 1
ATOM 634 O O . GLY A 1 86 ? 30.534 16.933 -10.972 1.00 65.00 86 GLY A O 1
ATOM 635 N N . SER A 1 87 ? 32.127 17.114 -12.577 1.00 70.62 87 SER A N 1
ATOM 636 C CA . SER A 1 87 ? 32.041 15.772 -13.169 1.00 70.62 87 SER A CA 1
ATOM 637 C C . SER A 1 87 ? 31.638 14.719 -12.139 1.00 70.62 87 SER A C 1
ATOM 639 O O . SER A 1 87 ? 32.473 14.263 -11.354 1.00 70.62 87 SER A O 1
ATOM 641 N N . ALA A 1 88 ? 30.343 14.389 -12.114 1.00 68.69 88 ALA A N 1
ATOM 642 C CA . ALA A 1 88 ? 29.823 13.372 -11.222 1.00 68.69 88 ALA A CA 1
ATOM 643 C C . ALA A 1 88 ? 30.598 12.076 -11.495 1.00 68.69 88 ALA A C 1
ATOM 645 O O . ALA A 1 88 ? 30.903 11.794 -12.662 1.00 68.69 88 ALA A O 1
ATOM 646 N N . PRO A 1 89 ? 30.953 11.300 -10.457 1.00 74.81 89 PRO A N 1
ATOM 647 C CA . PRO A 1 89 ? 31.546 9.993 -10.679 1.00 74.81 89 PRO A CA 1
ATOM 648 C C . PRO A 1 89 ? 30.637 9.199 -11.620 1.00 74.81 89 PRO A C 1
ATOM 650 O O . PRO A 1 89 ? 29.410 9.256 -11.500 1.00 74.81 89 PRO A O 1
ATOM 653 N N . ALA A 1 90 ? 31.246 8.513 -12.591 1.00 79.00 90 ALA A N 1
ATOM 654 C CA . ALA A 1 90 ? 30.502 7.716 -13.552 1.00 79.00 90 ALA A CA 1
ATOM 655 C C . ALA A 1 90 ? 29.567 6.760 -12.800 1.00 79.00 90 ALA A C 1
ATOM 657 O O . ALA A 1 90 ? 29.978 6.115 -11.830 1.00 79.00 90 ALA A O 1
ATOM 658 N N . LEU A 1 91 ? 28.307 6.695 -13.237 1.00 82.12 91 LEU A N 1
ATOM 659 C CA . LEU A 1 91 ? 27.358 5.727 -12.701 1.00 82.12 91 LEU A CA 1
ATOM 660 C C . LEU A 1 91 ? 27.953 4.315 -12.825 1.00 82.12 91 LEU A C 1
ATOM 662 O O . LEU A 1 91 ? 28.656 4.035 -13.803 1.00 82.12 91 LEU A O 1
ATOM 666 N N . PRO A 1 92 ? 27.687 3.422 -11.857 1.00 86.75 92 PRO A N 1
ATOM 667 C CA . PRO A 1 92 ? 28.154 2.049 -11.946 1.00 86.75 92 PRO A CA 1
ATOM 668 C C . PRO A 1 92 ? 27.658 1.414 -13.246 1.00 86.75 92 PRO A C 1
ATOM 670 O O . PRO A 1 92 ? 26.500 1.587 -13.635 1.00 86.75 92 PRO A O 1
ATOM 673 N N . ALA A 1 93 ? 28.546 0.677 -13.915 1.00 86.00 93 ALA A N 1
ATOM 674 C CA . ALA A 1 93 ? 28.184 -0.066 -15.111 1.00 86.00 93 ALA A CA 1
ATOM 675 C C . ALA A 1 93 ? 27.063 -1.059 -14.767 1.00 86.00 93 ALA A C 1
ATOM 677 O O . ALA A 1 93 ? 27.218 -1.907 -13.884 1.00 86.00 93 ALA A O 1
ATOM 678 N N . LEU A 1 94 ? 25.923 -0.935 -15.449 1.00 86.50 94 LEU A N 1
ATOM 679 C CA . LEU A 1 94 ? 24.846 -1.913 -15.350 1.00 86.50 94 LEU A CA 1
ATOM 680 C C . LEU A 1 94 ? 25.265 -3.206 -16.053 1.00 86.50 94 LEU A C 1
ATOM 682 O O . LEU A 1 94 ? 26.044 -3.198 -17.007 1.00 86.50 94 LEU A O 1
ATOM 686 N N . TRP A 1 95 ? 24.731 -4.325 -15.578 1.00 86.94 95 TRP A N 1
ATOM 687 C CA . TRP A 1 95 ? 25.024 -5.632 -16.148 1.00 86.94 95 TRP A CA 1
ATOM 688 C C . TRP A 1 95 ? 24.410 -5.719 -17.554 1.00 86.94 95 TRP A C 1
ATOM 690 O O . TRP A 1 95 ? 23.290 -5.232 -17.756 1.00 86.94 95 TRP A O 1
ATOM 700 N N . PRO A 1 96 ? 25.103 -6.326 -18.536 1.00 85.88 96 PRO A N 1
ATOM 701 C CA . PRO A 1 96 ? 24.521 -6.541 -19.852 1.00 85.88 96 PRO A CA 1
ATOM 702 C C . PRO A 1 96 ? 23.303 -7.461 -19.715 1.00 85.88 96 PRO A C 1
ATOM 704 O O . PRO A 1 96 ? 23.386 -8.527 -19.105 1.00 85.88 96 PRO A O 1
ATOM 707 N N . HIS A 1 97 ? 22.167 -7.048 -20.275 1.00 82.00 97 HIS A N 1
ATOM 708 C CA . HIS A 1 97 ? 20.948 -7.847 -20.310 1.00 82.00 97 HIS A CA 1
ATOM 709 C C . HIS A 1 97 ? 20.517 -8.031 -21.762 1.00 82.00 97 HIS A C 1
ATOM 711 O O . HIS A 1 97 ? 20.458 -7.075 -22.534 1.00 82.00 97 HIS A O 1
ATOM 717 N N . ASN A 1 98 ? 20.201 -9.268 -22.131 1.00 80.94 98 ASN A N 1
ATOM 718 C CA . ASN A 1 98 ? 19.509 -9.546 -23.379 1.00 80.94 98 ASN A CA 1
ATOM 719 C C . ASN A 1 98 ? 18.014 -9.433 -23.080 1.00 80.94 98 ASN A C 1
ATOM 721 O O . ASN A 1 98 ? 17.486 -10.210 -22.284 1.00 80.94 98 ASN A O 1
ATOM 725 N N . GLY A 1 99 ? 17.352 -8.425 -23.648 1.00 79.19 99 GLY A N 1
ATOM 726 C CA . GLY A 1 99 ? 15.913 -8.235 -23.473 1.00 79.19 99 GLY A CA 1
ATOM 727 C C . GLY A 1 99 ? 15.119 -9.463 -23.936 1.00 79.19 99 GLY A C 1
ATOM 728 O O . GLY A 1 99 ? 15.453 -10.080 -24.946 1.00 79.19 99 GLY A O 1
ATOM 729 N N . GLY A 1 100 ? 14.082 -9.826 -23.181 1.00 81.81 100 GLY A N 1
ATOM 730 C CA . GLY A 1 100 ? 13.105 -10.850 -23.562 1.00 81.81 100 GLY A CA 1
ATOM 731 C C . GLY A 1 100 ? 11.887 -10.255 -24.275 1.00 81.81 100 GLY A C 1
ATOM 732 O O . GLY A 1 100 ? 11.858 -9.070 -24.609 1.00 81.81 100 GLY A O 1
ATOM 733 N N . ALA A 1 101 ? 10.851 -11.074 -24.483 1.00 88.88 101 ALA A N 1
ATOM 734 C CA . ALA A 1 101 ? 9.558 -10.578 -24.951 1.00 88.88 101 ALA A CA 1
ATOM 735 C C . ALA A 1 101 ? 8.988 -9.538 -23.969 1.00 88.88 101 ALA A C 1
ATOM 737 O O . ALA A 1 101 ? 9.132 -9.679 -22.753 1.00 88.88 101 ALA A O 1
ATOM 738 N N . ALA A 1 102 ? 8.330 -8.502 -24.498 1.00 86.81 102 ALA A N 1
ATOM 739 C CA . ALA A 1 102 ? 7.683 -7.491 -23.671 1.00 86.81 102 ALA A CA 1
ATOM 740 C C . ALA A 1 102 ? 6.632 -8.143 -22.760 1.00 86.81 102 ALA A C 1
ATOM 742 O O . ALA A 1 102 ? 5.793 -8.918 -23.223 1.00 86.81 102 ALA A O 1
ATOM 743 N N . MET A 1 103 ? 6.670 -7.808 -21.472 1.00 90.19 103 MET A N 1
ATOM 744 C CA . MET A 1 103 ? 5.708 -8.287 -20.484 1.00 90.19 103 MET A CA 1
ATOM 745 C C . MET A 1 103 ? 5.028 -7.111 -19.787 1.00 90.19 103 MET A C 1
ATOM 747 O O . MET A 1 103 ? 5.647 -6.073 -19.553 1.00 90.19 103 MET A O 1
ATOM 751 N N . ARG A 1 104 ? 3.749 -7.275 -19.443 1.00 93.06 104 ARG A N 1
ATOM 752 C CA . ARG A 1 104 ? 3.018 -6.321 -18.605 1.00 93.06 104 ARG A CA 1
ATOM 753 C C . ARG A 1 104 ? 3.231 -6.693 -17.139 1.00 93.06 104 ARG A C 1
ATOM 755 O O . ARG A 1 104 ? 3.092 -7.861 -16.798 1.00 93.06 104 ARG A O 1
ATOM 762 N N . LEU A 1 105 ? 3.551 -5.704 -16.306 1.00 94.88 105 LEU A N 1
ATOM 763 C CA . LEU A 1 105 ? 3.727 -5.852 -14.860 1.00 94.88 105 LEU A CA 1
ATOM 764 C C . LEU A 1 105 ? 2.830 -4.857 -14.127 1.00 94.88 105 LEU A C 1
ATOM 766 O O . LEU A 1 105 ? 2.844 -3.662 -14.435 1.00 94.88 105 LEU A O 1
ATOM 770 N N . LYS A 1 106 ? 2.090 -5.330 -13.127 1.00 96.50 106 LYS A N 1
ATOM 771 C CA . LYS A 1 106 ? 1.314 -4.493 -12.215 1.00 96.50 106 LYS A CA 1
ATOM 772 C C . LYS A 1 106 ? 2.025 -4.400 -10.868 1.00 96.50 106 LYS A C 1
ATOM 774 O O . LYS A 1 106 ? 2.132 -5.378 -10.130 1.00 96.50 106 LYS A O 1
ATOM 779 N N . VAL A 1 107 ? 2.481 -3.196 -10.529 1.00 97.50 107 VAL A N 1
ATOM 780 C CA . VAL A 1 107 ? 3.291 -2.934 -9.331 1.00 97.50 107 VAL A CA 1
ATOM 781 C C . VAL A 1 107 ? 2.522 -2.075 -8.328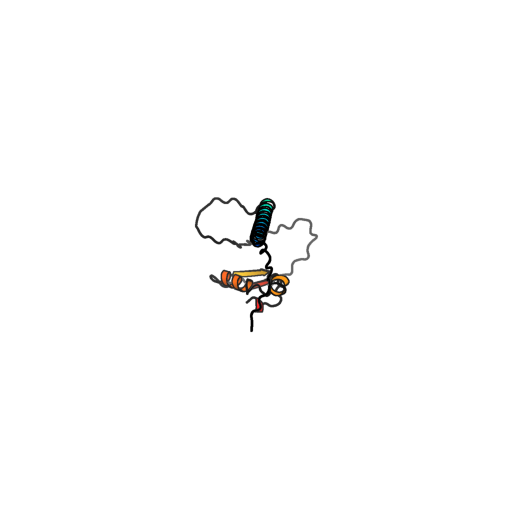 1.00 97.50 107 VAL A C 1
ATOM 783 O O . VAL A 1 107 ? 1.905 -1.077 -8.698 1.00 97.50 107 VAL A O 1
ATOM 786 N N . LEU A 1 108 ? 2.585 -2.445 -7.048 1.00 97.62 108 LEU A N 1
ATOM 787 C CA . LEU A 1 108 ? 2.142 -1.621 -5.923 1.00 97.62 108 LEU A CA 1
ATOM 788 C C . LEU A 1 108 ? 3.359 -1.031 -5.205 1.00 97.62 108 LEU A C 1
ATOM 790 O O . LEU A 1 108 ? 4.234 -1.774 -4.770 1.00 97.62 108 LEU A O 1
ATOM 794 N N . SER A 1 109 ? 3.374 0.288 -5.009 1.00 97.12 109 SER A N 1
ATOM 795 C CA . SER A 1 109 ? 4.232 0.951 -4.022 1.00 97.12 109 SER A CA 1
ATOM 796 C C . SER A 1 109 ? 3.340 1.639 -3.001 1.00 97.12 109 SER A C 1
ATOM 798 O O . SER A 1 109 ? 2.461 2.414 -3.381 1.00 97.12 109 SER A O 1
ATOM 800 N N . TYR A 1 110 ? 3.512 1.327 -1.718 1.00 97.19 110 TYR A N 1
ATOM 801 C CA . TYR A 1 110 ? 2.614 1.824 -0.682 1.00 97.19 110 TYR A CA 1
ATOM 802 C C . TYR A 1 110 ? 3.362 2.121 0.618 1.00 97.19 110 TYR A C 1
ATOM 804 O O . TYR A 1 110 ? 3.918 1.224 1.246 1.00 97.19 110 TYR A O 1
ATOM 812 N N . ASN A 1 111 ? 3.359 3.384 1.044 1.00 97.62 111 ASN A N 1
ATOM 813 C CA . ASN A 1 111 ? 3.757 3.739 2.401 1.00 97.62 111 ASN A CA 1
ATOM 814 C C . ASN A 1 111 ? 2.610 3.424 3.372 1.00 97.62 111 ASN A C 1
ATOM 816 O O . ASN A 1 111 ? 1.522 3.991 3.264 1.00 97.62 111 ASN A O 1
ATOM 820 N N . LEU A 1 112 ? 2.855 2.504 4.305 1.00 97.38 112 LEU A N 1
ATOM 821 C CA . LEU A 1 112 ? 1.857 2.048 5.274 1.00 97.38 112 LEU A CA 1
ATOM 822 C C . LEU A 1 112 ? 1.715 2.977 6.481 1.00 97.38 112 LEU A C 1
ATOM 824 O O . LEU A 1 112 ? 0.752 2.834 7.237 1.00 97.38 112 LEU A O 1
ATOM 828 N N . PHE A 1 113 ? 2.660 3.899 6.672 1.00 96.69 113 PHE A N 1
ATOM 829 C CA . PHE A 1 113 ? 2.765 4.768 7.836 1.00 96.69 113 PHE A CA 1
ATOM 830 C C . PHE A 1 113 ? 2.666 3.961 9.139 1.00 96.69 113 PHE A C 1
ATOM 832 O O . PHE A 1 113 ? 1.762 4.164 9.961 1.00 96.69 113 PHE A O 1
ATOM 839 N N . TRP A 1 114 ? 3.559 2.968 9.275 1.00 97.31 114 TRP A N 1
ATOM 840 C CA . TRP A 1 114 ? 3.445 1.854 10.228 1.00 97.31 114 TRP A CA 1
ATOM 841 C C . TRP A 1 114 ? 3.085 2.279 11.642 1.00 97.31 114 TRP A C 1
ATOM 843 O O . TRP A 1 114 ? 2.156 1.729 12.242 1.00 97.31 114 TRP A O 1
ATOM 853 N N . TRP A 1 115 ? 3.811 3.269 12.165 1.00 96.69 115 TRP A N 1
ATOM 854 C CA . TRP A 1 115 ? 3.658 3.727 13.542 1.00 96.69 115 TRP A CA 1
ATOM 855 C C . TRP A 1 115 ? 2.215 4.170 13.815 1.00 96.69 115 TRP A C 1
ATOM 857 O O . TRP A 1 115 ? 1.647 3.858 14.859 1.00 96.69 115 TRP A O 1
ATOM 867 N N . SER A 1 116 ? 1.584 4.840 12.851 1.00 97.56 116 SER A N 1
ATOM 868 C CA . SER A 1 116 ? 0.211 5.303 12.980 1.00 97.56 116 SER A CA 1
ATOM 869 C C . SER A 1 116 ? -0.760 4.158 12.731 1.00 97.56 116 SER A C 1
ATOM 871 O O . SER A 1 116 ? -1.669 3.930 13.530 1.00 97.56 116 SER A O 1
ATOM 873 N N . LEU A 1 117 ? -0.574 3.418 11.635 1.00 96.94 117 LEU A N 1
ATOM 874 C CA . LEU A 1 117 ? -1.527 2.402 11.206 1.00 96.94 117 LEU A CA 1
ATOM 875 C C . LEU A 1 117 ? -1.575 1.210 12.166 1.00 96.94 117 LEU A C 1
ATOM 877 O O . LEU A 1 117 ? -2.660 0.848 12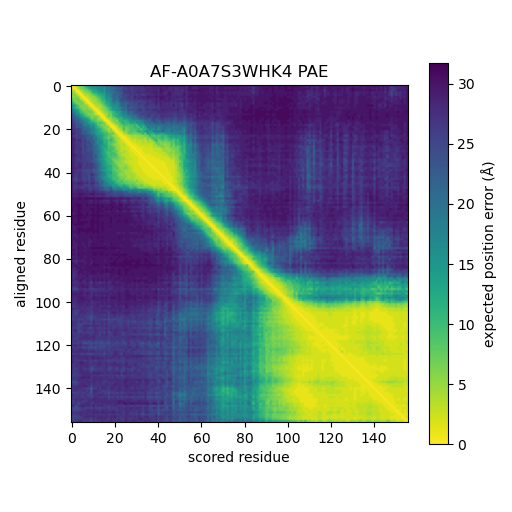.616 1.00 96.94 117 LEU A O 1
ATOM 881 N N . TYR A 1 118 ? -0.434 0.610 12.497 1.00 96.06 118 TYR A N 1
ATOM 882 C CA . TYR A 1 118 ? -0.363 -0.581 13.350 1.00 96.06 118 TYR A CA 1
ATOM 883 C C . TYR A 1 118 ? 0.014 -0.265 14.796 1.00 96.06 118 TYR A C 1
ATOM 885 O O . TYR A 1 118 ? -0.454 -0.973 15.684 1.00 96.06 118 TYR A O 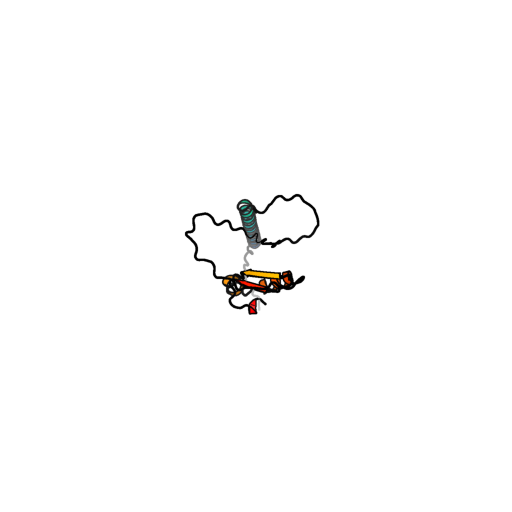1
ATOM 893 N N . GLY A 1 119 ? 0.790 0.797 15.043 1.00 94.38 119 GLY A N 1
ATOM 894 C CA . GLY A 1 119 ? 1.155 1.211 16.402 1.00 94.38 119 GLY A CA 1
ATOM 895 C C . GLY A 1 119 ? 0.002 1.881 17.152 1.00 94.38 119 GLY A C 1
ATOM 896 O O . GLY A 1 119 ? -0.371 1.434 18.231 1.00 94.38 119 GLY A O 1
ATOM 897 N N . ILE A 1 120 ? -0.608 2.920 16.571 1.00 97.31 120 ILE A N 1
ATOM 898 C CA . ILE A 1 120 ? -1.696 3.675 17.224 1.00 97.31 120 ILE A CA 1
ATOM 899 C C . ILE A 1 120 ? -3.075 3.115 16.884 1.00 97.31 120 ILE A C 1
ATOM 901 O O . ILE A 1 120 ? -3.930 2.976 17.756 1.00 97.31 120 ILE A O 1
ATOM 905 N N . ARG A 1 121 ? -3.326 2.812 15.608 1.00 97.19 121 ARG A N 1
ATOM 906 C CA . ARG A 1 121 ? -4.668 2.460 15.115 1.00 97.19 121 ARG A CA 1
ATOM 907 C C . ARG A 1 121 ? -4.935 0.955 15.095 1.00 97.19 121 ARG A C 1
ATOM 909 O O . ARG A 1 121 ? -6.000 0.546 14.631 1.00 97.19 121 ARG A O 1
ATOM 916 N N . GLY A 1 122 ? -3.989 0.129 15.548 1.00 95.88 122 GLY A N 1
ATOM 917 C CA . GLY A 1 122 ? -4.150 -1.328 15.639 1.00 95.88 122 GLY A CA 1
ATOM 918 C C . GLY A 1 122 ? -4.525 -2.000 14.310 1.00 95.88 122 GLY A C 1
ATOM 919 O O . GLY A 1 122 ? -5.321 -2.934 14.286 1.00 95.88 122 GLY A O 1
ATOM 920 N N . GLY A 1 123 ? -4.033 -1.479 13.185 1.00 94.94 123 GLY A N 1
ATOM 921 C CA . GLY A 1 123 ? -4.342 -1.936 11.826 1.00 94.94 123 GLY A CA 1
ATOM 922 C C . GLY A 1 123 ? -5.653 -1.389 11.246 1.00 94.94 123 GLY A C 1
ATOM 923 O O . GLY A 1 123 ? -5.990 -1.692 10.098 1.00 94.94 123 GLY A O 1
ATOM 924 N N . ALA A 1 124 ? -6.408 -0.587 12.008 1.00 96.38 124 ALA A N 1
ATOM 925 C CA . ALA A 1 124 ? -7.678 0.020 11.599 1.00 96.38 124 ALA A CA 1
ATOM 926 C C . ALA A 1 124 ? -8.633 -0.991 10.926 1.00 96.38 124 ALA A C 1
ATOM 928 O O . ALA A 1 124 ? -9.200 -0.732 9.863 1.00 96.38 124 ALA A O 1
ATOM 929 N N . GLY A 1 125 ? -8.750 -2.186 11.516 1.00 95.38 125 GLY A N 1
ATOM 930 C CA . GLY A 1 125 ? -9.595 -3.266 11.003 1.00 95.38 125 GLY A CA 1
ATOM 931 C C . GLY A 1 125 ? -9.160 -3.815 9.639 1.00 95.38 125 GLY A C 1
ATOM 932 O O . GLY A 1 125 ? -10.022 -4.140 8.819 1.00 95.38 125 GLY A O 1
ATOM 933 N N . GLY A 1 126 ? -7.853 -3.871 9.366 1.00 95.62 126 GLY A N 1
ATOM 934 C CA . GLY A 1 126 ? -7.300 -4.390 8.109 1.00 95.62 126 GLY A CA 1
ATOM 935 C C . GLY A 1 126 ? -7.518 -3.451 6.923 1.00 95.62 126 GLY A C 1
ATOM 936 O O . GLY A 1 126 ? -7.722 -3.900 5.797 1.00 95.62 126 GLY A O 1
ATOM 937 N N . SER A 1 127 ? -7.555 -2.139 7.171 1.00 95.88 127 SER A N 1
ATOM 938 C CA . SER A 1 127 ? -7.844 -1.140 6.130 1.00 95.88 127 SER A CA 1
ATOM 939 C C . SER A 1 127 ? -6.876 -1.210 4.939 1.00 95.88 127 SER A C 1
ATOM 941 O O . SER A 1 127 ? -7.327 -1.128 3.796 1.00 95.88 127 SER A O 1
ATOM 943 N N . ALA A 1 128 ? -5.582 -1.443 5.192 1.00 96.56 128 ALA A N 1
ATOM 944 C CA . ALA A 1 128 ? -4.570 -1.627 4.153 1.00 96.56 128 ALA A CA 1
ATOM 945 C C . ALA A 1 128 ? -4.835 -2.886 3.312 1.00 96.56 128 ALA A C 1
ATOM 947 O O . ALA A 1 128 ? -4.955 -2.788 2.093 1.00 96.56 128 ALA A O 1
ATOM 948 N N . SER A 1 129 ? -5.030 -4.046 3.947 1.00 95.69 129 SER A N 1
ATOM 949 C CA . SER A 1 129 ? -5.319 -5.318 3.264 1.00 95.69 129 SER A CA 1
ATOM 950 C C . SER A 1 129 ? -6.585 -5.229 2.412 1.00 95.69 129 SER A C 1
ATOM 952 O O . SER A 1 129 ? -6.610 -5.663 1.264 1.00 95.69 129 SER A O 1
ATOM 954 N N . LYS A 1 130 ? -7.637 -4.588 2.937 1.00 97.12 130 LYS A N 1
ATOM 955 C CA . LYS A 1 130 ? -8.894 -4.358 2.208 1.00 97.12 130 LYS A CA 1
ATOM 956 C C . LYS A 1 130 ? -8.702 -3.465 0.987 1.00 97.12 130 LYS A C 1
ATOM 958 O O . LYS A 1 130 ? -9.341 -3.701 -0.037 1.00 97.12 130 LYS A O 1
ATOM 963 N N . LEU A 1 131 ? -7.858 -2.437 1.086 1.00 96.94 131 LEU A N 1
ATOM 964 C CA . LEU A 1 131 ? -7.527 -1.583 -0.051 1.00 96.94 131 LEU A CA 1
ATOM 965 C C . LEU A 1 131 ? -6.790 -2.385 -1.127 1.00 96.94 131 LEU A C 1
ATOM 967 O O . LEU A 1 131 ? -7.241 -2.381 -2.270 1.00 96.94 131 LEU A O 1
ATOM 971 N N . ILE A 1 132 ? -5.742 -3.120 -0.742 1.00 97.31 132 ILE A N 1
ATOM 972 C CA . ILE A 1 132 ? -4.943 -3.957 -1.650 1.00 97.31 132 ILE A CA 1
ATOM 973 C C . ILE A 1 132 ? -5.826 -5.002 -2.343 1.00 97.31 132 ILE A C 1
ATOM 975 O O . ILE A 1 132 ? -5.805 -5.117 -3.566 1.00 97.31 132 ILE A O 1
ATOM 979 N N . ALA A 1 133 ? -6.665 -5.715 -1.586 1.00 97.00 133 ALA A N 1
ATOM 980 C CA . ALA A 1 133 ? -7.583 -6.711 -2.133 1.00 97.00 133 ALA A CA 1
ATOM 981 C C . ALA A 1 133 ? -8.594 -6.091 -3.109 1.00 97.00 133 ALA A C 1
ATOM 983 O O . ALA A 1 133 ? -8.896 -6.668 -4.154 1.00 97.00 133 ALA A O 1
ATOM 984 N N . ARG A 1 134 ? -9.111 -4.894 -2.801 1.00 97.19 134 ARG A N 1
ATOM 985 C CA . ARG A 1 134 ? -10.072 -4.203 -3.669 1.00 97.19 134 ARG A CA 1
ATOM 986 C C . ARG A 1 134 ? -9.435 -3.774 -4.990 1.00 97.19 134 ARG A C 1
ATOM 988 O O . ARG A 1 134 ? -10.042 -3.978 -6.037 1.00 97.19 134 ARG A O 1
ATOM 995 N N . THR A 1 135 ? -8.237 -3.194 -4.962 1.00 96.50 135 THR A N 1
ATOM 996 C CA . THR A 1 135 ? -7.550 -2.686 -6.165 1.00 96.50 135 THR A CA 1
ATOM 997 C C . THR A 1 135 ? -6.856 -3.789 -6.971 1.00 96.50 135 THR A C 1
ATOM 999 O O . THR A 1 135 ? -6.658 -3.650 -8.182 1.00 96.50 135 THR A O 1
ATOM 1002 N N . GLY A 1 136 ? -6.530 -4.907 -6.320 1.00 96.12 136 GLY A N 1
ATOM 1003 C CA . GLY A 1 136 ? -6.013 -6.127 -6.939 1.00 96.12 136 GLY A CA 1
ATOM 1004 C C . GLY A 1 136 ? -7.089 -7.053 -7.517 1.00 96.12 136 GLY A C 1
ATOM 1005 O O . GLY A 1 136 ? -6.752 -8.030 -8.174 1.00 96.12 136 GLY A O 1
ATOM 1006 N N . LYS A 1 137 ? -8.386 -6.772 -7.308 1.00 95.75 137 LYS A N 1
ATOM 1007 C CA . LYS A 1 137 ? -9.472 -7.698 -7.679 1.00 95.75 137 LYS A CA 1
ATOM 1008 C C . LYS A 1 137 ? -9.549 -7.994 -9.181 1.00 95.75 137 LYS A C 1
ATOM 1010 O O . LYS A 1 137 ? -9.781 -9.136 -9.558 1.00 95.75 137 LYS A O 1
ATOM 1015 N N . ALA A 1 138 ? -9.421 -6.969 -10.024 1.00 95.50 138 ALA A N 1
ATOM 1016 C CA . ALA A 1 138 ? -9.513 -7.130 -11.479 1.00 95.50 138 ALA A CA 1
ATOM 1017 C C . ALA A 1 138 ? -8.230 -7.724 -12.084 1.00 95.50 138 ALA A C 1
ATOM 1019 O O . ALA A 1 138 ? -8.287 -8.473 -13.051 1.00 95.50 138 ALA A O 1
ATOM 1020 N N . GLU A 1 139 ? -7.084 -7.383 -11.499 1.00 95.00 139 GLU A N 1
ATOM 1021 C CA . GLU A 1 139 ? -5.767 -7.872 -11.894 1.00 95.00 139 GLU A CA 1
ATOM 1022 C C . GLU A 1 139 ? -4.878 -7.886 -10.642 1.00 95.00 139 GLU A C 1
ATOM 1024 O O . GLU A 1 139 ? -4.713 -6.819 -10.031 1.00 95.00 139 GLU A O 1
ATOM 1029 N N . PRO A 1 140 ? -4.342 -9.046 -10.225 1.00 96.38 140 PRO A N 1
ATOM 1030 C CA . PRO A 1 140 ? -3.427 -9.138 -9.092 1.00 96.38 140 PRO A CA 1
ATOM 1031 C C . PRO A 1 140 ? -2.148 -8.323 -9.306 1.00 96.38 140 PRO A C 1
ATOM 1033 O O . PRO A 1 140 ? -1.778 -8.005 -10.431 1.00 96.38 140 PRO A O 1
ATOM 1036 N N . TYR A 1 141 ? -1.473 -7.977 -8.213 1.00 97.25 141 TYR A N 1
ATOM 1037 C CA . TYR A 1 141 ? -0.158 -7.345 -8.284 1.00 97.25 141 TYR A CA 1
ATOM 1038 C C . TYR A 1 141 ? 0.924 -8.408 -8.471 1.00 97.25 141 TYR A C 1
ATOM 1040 O O . TYR A 1 141 ? 0.952 -9.385 -7.724 1.00 97.25 141 TYR A O 1
ATOM 1048 N N . ASP A 1 142 ? 1.836 -8.177 -9.411 1.00 97.31 142 ASP A N 1
ATOM 1049 C CA . ASP A 1 142 ? 3.011 -9.029 -9.628 1.00 97.31 142 ASP A CA 1
ATOM 1050 C C . ASP A 1 142 ? 4.121 -8.708 -8.620 1.00 97.31 142 ASP A C 1
ATOM 1052 O O . ASP A 1 142 ? 4.876 -9.581 -8.197 1.00 97.31 142 ASP A O 1
ATOM 1056 N N . LEU A 1 143 ? 4.207 -7.438 -8.212 1.00 96.88 143 LEU A N 1
ATOM 1057 C CA . LEU A 1 143 ? 5.166 -6.949 -7.230 1.00 96.88 143 LEU A CA 1
ATOM 1058 C C . LEU A 1 143 ? 4.481 -5.974 -6.273 1.00 96.88 143 LEU A C 1
ATOM 1060 O O . LEU A 1 143 ? 3.791 -5.044 -6.697 1.00 96.88 143 LEU A O 1
ATOM 1064 N N . MET A 1 144 ? 4.717 -6.153 -4.976 1.00 97.31 144 MET A N 1
ATOM 1065 C CA . MET A 1 144 ? 4.269 -5.229 -3.938 1.00 97.31 144 MET A CA 1
ATOM 1066 C C . MET A 1 144 ? 5.463 -4.778 -3.101 1.00 97.31 144 MET A C 1
ATOM 1068 O O . MET A 1 144 ? 6.172 -5.601 -2.528 1.00 97.31 144 MET A O 1
ATOM 1072 N N . GLY A 1 145 ? 5.679 -3.466 -3.038 1.00 96.81 145 GLY A N 1
ATOM 1073 C CA . GLY A 1 145 ? 6.686 -2.826 -2.203 1.00 96.81 145 GLY A CA 1
ATOM 1074 C C . GLY A 1 145 ? 6.032 -1.946 -1.144 1.00 96.81 145 GLY A C 1
ATOM 1075 O O . GLY A 1 145 ? 5.216 -1.079 -1.468 1.00 96.81 145 GLY A O 1
ATOM 1076 N N . PHE A 1 146 ? 6.416 -2.145 0.116 1.00 97.62 146 PHE A N 1
ATOM 1077 C CA . PHE A 1 146 ? 5.910 -1.363 1.240 1.00 97.62 146 PHE A CA 1
ATOM 1078 C C . PHE A 1 146 ? 7.006 -0.479 1.834 1.00 97.62 146 PHE A C 1
ATOM 1080 O O . PHE A 1 146 ? 8.101 -0.955 2.127 1.00 97.62 146 PHE A O 1
ATOM 1087 N N . GLN A 1 147 ? 6.700 0.803 2.025 1.00 97.88 147 GLN A N 1
ATOM 1088 C CA . GLN A 1 147 ? 7.532 1.735 2.791 1.00 97.88 147 GLN A CA 1
ATOM 1089 C C . GLN A 1 147 ? 6.959 1.856 4.197 1.00 97.88 147 GLN A C 1
ATOM 1091 O O . GLN A 1 147 ? 5.747 1.717 4.374 1.00 97.88 147 GLN A O 1
ATOM 1096 N N . GLU A 1 148 ? 7.829 2.127 5.172 1.00 97.19 148 GLU A N 1
ATOM 1097 C CA . GLU A 1 148 ? 7.464 2.109 6.590 1.00 97.19 148 GLU A CA 1
ATOM 1098 C C . GLU A 1 148 ? 6.679 0.833 6.908 1.00 97.19 148 GLU A C 1
ATOM 1100 O O . GLU A 1 148 ? 5.495 0.881 7.217 1.00 97.19 148 GLU A O 1
ATOM 1105 N N . CYS A 1 149 ? 7.303 -0.326 6.723 1.00 96.75 149 CYS A N 1
ATOM 1106 C CA . CYS A 1 149 ? 6.700 -1.619 7.014 1.00 96.75 149 CYS A CA 1
ATOM 1107 C C . CYS A 1 149 ? 7.641 -2.398 7.919 1.00 96.75 149 CYS A C 1
ATOM 1109 O O . CYS A 1 149 ? 8.765 -2.686 7.520 1.00 96.75 149 CYS A O 1
ATOM 1111 N N . GLU A 1 150 ? 7.180 -2.743 9.116 1.00 96.88 150 GLU A N 1
ATOM 1112 C CA . GLU A 1 150 ? 7.967 -3.556 10.046 1.00 96.88 150 GLU A CA 1
ATOM 1113 C C . GLU A 1 150 ? 7.655 -5.048 9.876 1.00 96.88 150 GLU A C 1
ATOM 1115 O O . GLU A 1 150 ? 8.562 -5.873 9.876 1.00 96.88 150 GLU A O 1
ATOM 1120 N N . ASP A 1 151 ? 6.382 -5.397 9.657 1.00 94.75 151 ASP A N 1
ATOM 1121 C CA . ASP A 1 151 ? 5.946 -6.782 9.459 1.00 94.75 151 ASP A CA 1
ATOM 1122 C C . ASP A 1 151 ? 4.901 -6.903 8.338 1.00 94.75 151 ASP A C 1
ATOM 1124 O O . ASP A 1 151 ? 3.719 -6.578 8.495 1.00 94.75 151 ASP A O 1
ATOM 1128 N N . GLY A 1 152 ? 5.337 -7.438 7.196 1.00 92.50 152 GLY A N 1
ATOM 1129 C CA . GLY A 1 152 ? 4.477 -7.660 6.033 1.00 92.50 152 GLY A CA 1
ATOM 1130 C C . GLY A 1 152 ? 3.336 -8.654 6.281 1.00 92.50 152 GLY A C 1
ATOM 1131 O O . GLY A 1 152 ? 2.304 -8.562 5.619 1.00 92.50 152 GLY A O 1
ATOM 1132 N N . ARG A 1 153 ? 3.452 -9.558 7.266 1.00 92.31 153 ARG A N 1
ATOM 1133 C CA . ARG A 1 153 ? 2.404 -10.547 7.586 1.00 92.31 153 ARG A CA 1
ATOM 1134 C C . ARG A 1 153 ? 1.155 -9.922 8.198 1.00 92.31 153 ARG A C 1
ATOM 1136 O O . ARG A 1 153 ? 0.123 -10.574 8.266 1.00 92.31 153 ARG A O 1
ATOM 1143 N N . ARG A 1 154 ? 1.239 -8.675 8.669 1.00 92.31 154 ARG A N 1
ATOM 1144 C CA . ARG A 1 154 ? 0.078 -7.935 9.192 1.00 92.31 154 ARG A CA 1
ATOM 1145 C C . ARG A 1 154 ? -0.688 -7.205 8.089 1.00 92.31 154 ARG A C 1
ATOM 1147 O O . ARG A 1 154 ? -1.789 -6.726 8.343 1.00 92.31 154 ARG A O 1
ATOM 1154 N N . VAL A 1 155 ? -0.091 -7.100 6.900 1.00 93.50 155 VAL A N 1
ATOM 1155 C CA . VAL A 1 155 ? -0.619 -6.377 5.737 1.00 93.50 155 VAL A CA 1
ATOM 1156 C C . VAL A 1 155 ? -1.324 -7.321 4.766 1.00 93.50 155 VAL A C 1
ATOM 1158 O O . VAL A 1 155 ? -2.329 -6.915 4.179 1.00 93.50 155 VAL A O 1
ATOM 1161 N N . LEU A 1 156 ? -0.804 -8.540 4.593 1.00 87.75 156 LEU A N 1
ATOM 1162 C CA . LEU A 1 156 ? -1.290 -9.544 3.639 1.00 87.75 156 LEU A CA 1
ATOM 1163 C C . LEU A 1 156 ? -2.282 -10.530 4.263 1.00 87.75 156 LEU A C 1
ATOM 1165 O O . LEU A 1 156 ? -2.066 -10.928 5.427 1.00 87.75 156 LEU A O 1
#

Secondary structure (DSSP, 8-state):
----------PPPP-TTHHHHHHHHHHHHHHHHHHHHHHHHHHHHHHS---------------S------------------TTS--PPPPPPPPP----S-----EEEEE--HIIIIIISGGGGTHHHHHHHHHTSSS--SEEEEES-S-GGGT-